Protein AF-A0A6V8HNS1-F1 (afdb_monomer)

Organism: Talaromyces pinophilus (NCBI:txid128442)

pLDDT: mean 93.29, std 5.64, range [66.94, 98.38]

InterPro domains:
  IPR015813 Pyruvate/Phosphoenolpyruvate kinase-like domain superfamily [SSF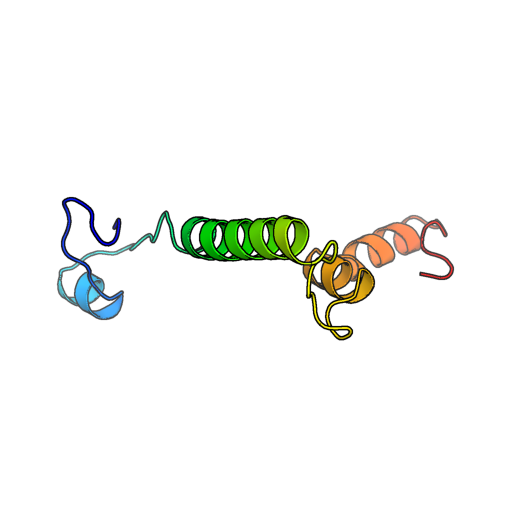51621] (1-80)
  IPR040442 Pyruvate kinase-like domain superfamily [G3DSA:3.20.20.60] (1-85)

Mean predicted aligned error: 4.8 Å

Nearest PDB structures (foldseek):
  3m0j-assembly1_A  TM=9.085E-01  e=1.023E-05  Cryphonectria parasitica
  3fa3-assembly3_J  TM=9.520E-01  e=2.680E-05  Aspergillus niger
  3fa3-assembly1_D  TM=9.623E-01  e=4.337E-05  Aspergillus niger
  3m0k-assembly1_A  TM=9.152E-01  e=3.528E-05  Cryphonectria parasitica
  3lye-assembly1_A  TM=9.222E-01  e=7.020E-05  Cryphonectria parasitica

Structure (mmCIF, N/CA/C/O backbone):
data_AF-A0A6V8HNS1-F1
#
_entry.id   AF-A0A6V8HNS1-F1
#
loop_
_atom_site.group_PDB
_atom_site.id
_atom_site.type_symbol
_atom_site.label_atom_id
_atom_site.label_alt_id
_atom_site.label_comp_id
_atom_site.label_asym_id
_atom_site.label_entity_id
_atom_site.label_seq_id
_atom_site.pdbx_PDB_ins_code
_atom_site.Cartn_x
_atom_site.Cartn_y
_atom_site.Cartn_z
_atom_site.occupancy
_atom_site.B_iso_or_equiv
_atom_site.auth_seq_id
_atom_site.auth_comp_id
_atom_site.auth_asym_id
_atom_site.auth_atom_id
_atom_site.pdbx_PDB_model_num
ATOM 1 N N . MET A 1 1 ? -10.715 -8.241 14.223 1.00 78.75 1 MET A N 1
ATOM 2 C CA . MET A 1 1 ? -10.938 -7.061 15.084 1.00 78.75 1 MET A CA 1
ATOM 3 C C . MET A 1 1 ? -11.037 -5.843 14.193 1.00 78.75 1 MET A C 1
ATOM 5 O O . MET A 1 1 ? -10.196 -5.698 13.321 1.00 78.75 1 MET A O 1
ATOM 9 N N . VAL A 1 2 ? -12.048 -5.002 14.383 1.00 81.50 2 VAL A N 1
ATOM 10 C CA . VAL A 1 2 ? -12.189 -3.739 13.650 1.00 81.50 2 VAL A CA 1
ATOM 11 C C . VAL A 1 2 ? -12.041 -2.618 14.664 1.00 81.50 2 VAL A C 1
ATOM 13 O O . VAL A 1 2 ? -12.873 -2.496 15.560 1.00 81.50 2 VAL A O 1
ATOM 16 N N . GLU A 1 3 ? -10.962 -1.848 14.550 1.00 84.44 3 GLU A N 1
ATOM 17 C CA . GLU A 1 3 ? -10.729 -0.695 15.420 1.00 84.44 3 GLU A CA 1
ATOM 18 C C . GLU A 1 3 ? -11.871 0.314 15.271 1.00 84.44 3 GLU A C 1
ATOM 20 O O . GLU A 1 3 ? -12.371 0.536 14.167 1.00 84.44 3 GLU A O 1
ATOM 25 N N . HIS A 1 4 ? -12.293 0.901 16.394 1.00 84.69 4 HIS A N 1
ATOM 26 C CA . HIS A 1 4 ? -13.441 1.815 16.468 1.00 84.69 4 HIS A CA 1
ATOM 27 C C . HIS A 1 4 ? -14.786 1.197 16.031 1.00 84.69 4 HIS A C 1
ATOM 29 O O . HIS A 1 4 ? -15.729 1.922 15.718 1.00 84.69 4 HIS A O 1
ATOM 35 N N . GLY A 1 5 ? -14.879 -0.137 16.006 1.00 84.12 5 GLY A N 1
ATOM 36 C CA . GLY A 1 5 ? -16.123 -0.882 15.828 1.00 84.12 5 GLY A CA 1
ATOM 37 C C . GLY A 1 5 ? -16.741 -1.325 17.158 1.00 84.12 5 GLY A C 1
ATOM 38 O O . GLY A 1 5 ? -16.457 -0.777 18.218 1.00 84.12 5 GLY A O 1
ATOM 39 N N . ALA A 1 6 ? -17.575 -2.365 17.106 1.00 85.38 6 ALA A N 1
ATOM 40 C CA . ALA A 1 6 ? -18.238 -2.923 18.289 1.00 85.38 6 ALA A CA 1
ATOM 41 C C . ALA A 1 6 ? -17.287 -3.677 19.243 1.00 85.38 6 ALA A C 1
ATOM 43 O O . ALA A 1 6 ? -17.609 -3.867 20.412 1.00 85.38 6 ALA A O 1
ATOM 44 N N . ALA A 1 7 ? -16.135 -4.133 18.744 1.00 81.25 7 ALA A N 1
ATOM 45 C CA . ALA A 1 7 ? -15.144 -4.850 19.537 1.00 81.25 7 ALA A CA 1
ATOM 46 C C . ALA A 1 7 ? -14.076 -3.882 20.078 1.00 81.25 7 ALA A C 1
ATOM 48 O O . ALA A 1 7 ? -13.631 -3.007 19.330 1.00 81.25 7 ALA A O 1
ATOM 49 N N . PRO A 1 8 ? -13.618 -4.050 21.332 1.00 82.69 8 PRO A N 1
ATOM 50 C CA . PRO A 1 8 ? -12.496 -3.283 21.858 1.00 82.69 8 PRO A CA 1
ATOM 51 C C . PRO A 1 8 ? -11.215 -3.570 21.064 1.00 82.69 8 PRO A C 1
ATOM 53 O O . PRO A 1 8 ? -10.999 -4.683 20.579 1.00 82.69 8 PRO A O 1
ATOM 56 N N . SER A 1 9 ? -10.351 -2.562 20.949 1.00 88.62 9 SER A N 1
ATOM 57 C CA . SER A 1 9 ? -9.045 -2.715 20.307 1.00 88.62 9 SER A CA 1
ATOM 58 C C . SER A 1 9 ? -8.102 -3.515 21.206 1.00 88.62 9 SER A C 1
ATOM 60 O O . SER A 1 9 ? -7.874 -3.151 22.361 1.00 88.62 9 SER A O 1
ATOM 62 N N . TRP A 1 10 ? -7.531 -4.592 20.669 1.00 90.31 10 TRP A N 1
ATOM 63 C CA . TRP A 1 10 ? -6.549 -5.441 21.341 1.00 90.31 10 TRP A CA 1
ATOM 64 C C . TRP A 1 10 ? -5.261 -5.513 20.535 1.00 90.31 10 TRP A C 1
ATOM 66 O O . TRP A 1 10 ? -5.283 -5.590 19.309 1.00 90.31 10 TRP A O 1
ATOM 76 N N . THR A 1 11 ? -4.128 -5.562 21.226 1.00 93.31 11 THR A N 1
ATOM 77 C CA . THR A 1 11 ? -2.870 -5.930 20.578 1.00 93.31 11 THR A CA 1
ATOM 78 C C . THR A 1 11 ? -2.833 -7.445 20.328 1.00 93.31 11 THR A C 1
ATOM 80 O O . THR A 1 11 ? -3.574 -8.197 20.979 1.00 93.31 11 THR A O 1
ATOM 83 N N . PRO A 1 12 ? -1.977 -7.934 19.413 1.00 94.75 12 PRO A N 1
ATOM 84 C CA . PRO A 1 12 ? -1.766 -9.369 19.236 1.00 94.75 12 PRO A CA 1
ATOM 85 C C . PRO A 1 12 ? -1.368 -10.084 20.535 1.00 94.75 12 PRO A C 1
ATOM 87 O O . PRO A 1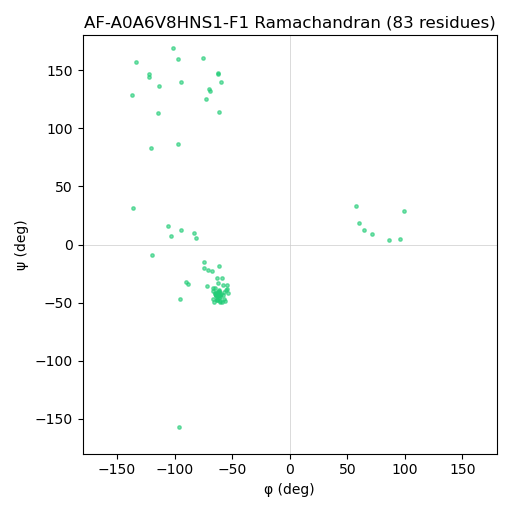 12 ? -1.855 -11.184 20.800 1.00 94.75 12 PRO A O 1
ATOM 90 N N . GLU A 1 13 ? -0.544 -9.451 21.374 1.00 96.38 13 GLU A N 1
ATOM 91 C CA . GLU A 1 13 ? -0.110 -9.985 22.672 1.00 96.38 13 GLU A CA 1
ATOM 92 C C . GLU A 1 13 ? -1.309 -10.154 23.598 1.00 96.38 13 GLU A C 1
ATOM 94 O O . GLU A 1 13 ? -1.511 -11.232 24.161 1.00 96.38 13 GLU A O 1
ATOM 99 N N . LYS A 1 14 ? -2.170 -9.130 23.679 1.00 94.19 14 LYS A N 1
ATOM 100 C CA . LYS A 1 14 ? -3.361 -9.204 24.521 1.00 94.19 14 LYS A CA 1
ATOM 101 C C . LYS A 1 14 ? -4.342 -10.267 24.037 1.00 94.19 14 LYS A C 1
ATOM 103 O O . LYS A 1 14 ? -4.893 -11.013 24.841 1.00 94.19 14 LYS A O 1
ATOM 108 N N . ALA A 1 15 ? -4.553 -10.367 22.728 1.00 93.75 15 ALA A N 1
ATOM 109 C CA . ALA A 1 15 ? -5.411 -11.402 22.162 1.00 93.75 15 ALA A CA 1
ATOM 110 C C . ALA A 1 15 ? -4.869 -12.810 22.471 1.00 93.75 15 ALA A C 1
ATOM 112 O O . ALA A 1 15 ? -5.640 -13.705 22.824 1.00 93.75 15 ALA A O 1
ATOM 113 N N . LYS A 1 16 ? -3.543 -12.989 22.418 1.00 96.44 16 LYS A N 1
ATOM 114 C CA . LYS A 1 16 ? -2.876 -14.24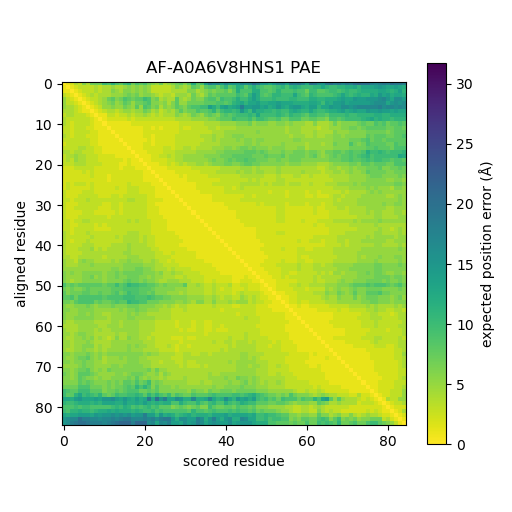7 22.773 1.00 96.44 16 LYS A CA 1
ATOM 115 C C . LYS A 1 16 ? -3.064 -14.607 24.249 1.00 96.44 16 LYS A C 1
ATOM 117 O O . LYS A 1 16 ? -3.369 -15.763 24.538 1.00 96.44 16 LYS A O 1
ATOM 122 N N . GLU A 1 17 ? -2.935 -13.644 25.166 1.00 97.44 17 GLU A N 1
ATOM 123 C CA . GLU A 1 17 ? -3.219 -13.845 26.601 1.00 97.44 17 GLU A CA 1
ATOM 124 C C . GLU A 1 17 ? -4.657 -14.318 26.849 1.00 97.44 17 GLU A C 1
ATOM 126 O O . GLU A 1 17 ? -4.901 -15.135 27.732 1.00 97.44 17 GLU A O 1
ATOM 131 N N . LEU A 1 18 ? -5.606 -13.835 26.044 1.00 94.31 18 LEU A N 1
ATOM 132 C CA . LEU A 1 18 ? -7.023 -14.202 26.113 1.00 94.31 18 LEU A CA 1
ATOM 133 C C . LEU A 1 18 ? -7.345 -15.533 25.403 1.00 94.31 18 LEU A C 1
ATOM 135 O O . LEU A 1 18 ? -8.510 -15.905 25.288 1.00 94.31 18 LEU A O 1
ATOM 139 N N . GLY A 1 19 ? -6.333 -16.258 24.913 1.00 96.50 19 GLY A N 1
ATOM 140 C CA . GLY A 1 19 ? -6.490 -17.567 24.274 1.00 96.50 19 GLY A CA 1
ATOM 141 C C . GLY A 1 19 ? -6.812 -17.530 22.775 1.00 96.50 19 GLY A C 1
ATOM 142 O O . GLY A 1 19 ? -6.985 -18.592 22.168 1.00 96.50 19 GLY A O 1
ATOM 143 N N . VAL A 1 20 ? -6.845 -16.348 22.150 1.00 94.31 20 VAL A N 1
ATOM 144 C CA . VAL A 1 20 ? -7.079 -16.200 20.705 1.00 94.31 20 VAL A CA 1
ATOM 145 C C . VAL A 1 20 ? -5.873 -16.735 19.924 1.00 94.31 20 VAL A C 1
ATOM 147 O O . VAL A 1 20 ? -4.727 -16.400 20.217 1.00 94.31 20 VAL A O 1
ATOM 150 N N . LYS A 1 21 ? -6.124 -17.572 18.908 1.00 96.62 21 LYS A N 1
ATOM 151 C CA . LYS A 1 21 ? -5.068 -18.196 18.083 1.00 96.62 21 LYS A CA 1
ATOM 152 C C . LYS A 1 21 ? -4.672 -17.373 16.863 1.00 96.62 21 LYS A C 1
ATOM 154 O O . LYS A 1 21 ? -3.522 -17.423 16.446 1.00 96.62 21 LYS A O 1
ATOM 159 N N . ILE A 1 22 ? -5.624 -16.639 16.293 1.00 95.88 22 ILE A N 1
ATOM 160 C CA . ILE A 1 22 ? -5.428 -15.809 15.105 1.00 95.88 22 ILE A CA 1
ATOM 161 C C . ILE A 1 22 ? -6.146 -14.488 15.338 1.00 95.88 22 ILE A C 1
ATOM 163 O O . ILE A 1 22 ? -7.329 -14.463 15.677 1.00 95.88 22 ILE A O 1
ATOM 167 N N . ILE A 1 23 ? -5.430 -13.391 15.124 1.00 93.81 23 ILE A N 1
ATOM 168 C CA . ILE A 1 23 ? -5.985 -12.043 15.115 1.00 93.81 23 ILE A CA 1
ATOM 169 C C . ILE A 1 23 ? -5.879 -11.482 13.697 1.00 93.81 23 ILE A C 1
ATOM 171 O O . ILE A 1 23 ? -4.860 -11.645 13.032 1.00 93.81 23 ILE A O 1
ATOM 175 N N . ILE A 1 24 ? -6.943 -10.833 13.227 1.00 94.75 24 ILE A N 1
ATOM 176 C CA . ILE A 1 24 ? -6.979 -10.166 11.921 1.00 94.75 24 ILE A CA 1
ATOM 177 C C . ILE A 1 24 ? -7.317 -8.687 12.088 1.00 94.75 24 ILE A C 1
ATOM 179 O O . ILE A 1 24 ? -8.128 -8.326 12.953 1.00 94.75 24 ILE A O 1
ATOM 183 N N . PHE A 1 25 ? -6.744 -7.864 11.210 1.00 94.50 25 PHE A N 1
ATOM 184 C CA . PHE A 1 25 ? -6.918 -6.412 11.149 1.00 94.50 25 PHE A CA 1
ATOM 185 C C . PHE A 1 25 ? -7.494 -6.023 9.775 1.00 94.50 25 PHE A C 1
ATOM 187 O O . PHE A 1 25 ? -6.738 -5.654 8.876 1.00 94.50 25 PHE A O 1
ATOM 194 N N . PRO A 1 26 ? -8.823 -6.112 9.567 1.00 93.75 26 PRO A N 1
ATOM 195 C CA . PRO A 1 26 ? -9.436 -5.975 8.246 1.00 93.75 26 PRO A CA 1
ATOM 196 C C . PRO A 1 26 ? -9.153 -4.636 7.559 1.00 93.75 26 PRO A C 1
ATOM 198 O O . PRO A 1 26 ? -9.106 -4.574 6.336 1.00 93.75 26 PRO A O 1
ATOM 201 N N . PHE A 1 27 ? -8.939 -3.564 8.331 1.00 94.06 27 PHE A N 1
ATOM 202 C CA . PHE A 1 27 ? -8.710 -2.223 7.790 1.00 94.06 27 PHE A CA 1
ATOM 203 C C . PHE A 1 27 ? -7.256 -1.748 7.807 1.00 94.06 27 PHE A C 1
ATOM 205 O O . PHE A 1 27 ? -7.004 -0.601 7.434 1.00 94.06 27 PHE A O 1
ATOM 212 N N . ALA A 1 28 ? -6.303 -2.618 8.159 1.00 94.38 28 ALA A N 1
ATOM 213 C CA . ALA A 1 28 ? -4.889 -2.251 8.271 1.00 94.38 28 ALA A CA 1
ATOM 214 C C . ALA A 1 28 ? -4.321 -1.606 6.994 1.00 94.38 28 ALA A C 1
ATOM 216 O O . ALA A 1 28 ? -3.511 -0.692 7.087 1.00 94.38 28 ALA A O 1
ATOM 217 N N . ALA A 1 29 ? -4.773 -2.036 5.811 1.00 96.56 29 ALA A N 1
ATOM 218 C CA . ALA A 1 29 ? -4.338 -1.468 4.533 1.00 96.56 29 ALA A CA 1
ATOM 219 C C . ALA A 1 29 ? -5.291 -0.384 3.996 1.00 96.56 29 ALA A C 1
ATOM 221 O O . ALA A 1 29 ? -4.853 0.687 3.577 1.00 96.56 29 ALA A O 1
ATOM 222 N N . VAL A 1 30 ? -6.606 -0.633 4.007 1.00 96.06 30 VAL A N 1
ATOM 223 C CA . VAL A 1 30 ? -7.566 0.246 3.313 1.00 96.06 30 VAL A CA 1
ATOM 224 C C . VAL A 1 30 ? -7.761 1.593 4.010 1.00 96.06 30 VAL A C 1
ATOM 226 O O . VAL A 1 30 ? -7.901 2.612 3.336 1.00 96.06 30 VAL A O 1
ATOM 229 N N . ALA A 1 31 ? -7.734 1.639 5.346 1.00 94.94 31 ALA A N 1
ATOM 230 C CA . ALA A 1 31 ? -7.919 2.886 6.083 1.00 94.94 31 ALA A CA 1
ATOM 231 C C . ALA A 1 31 ? -6.774 3.894 5.847 1.00 94.94 31 ALA A C 1
ATOM 233 O O . ALA A 1 31 ? -7.074 5.049 5.515 1.00 94.94 31 ALA A O 1
ATOM 234 N N . PRO A 1 32 ? -5.479 3.521 5.966 1.00 97.19 32 PRO A N 1
ATOM 235 C CA . PRO A 1 32 ? -4.399 4.437 5.608 1.00 97.19 32 PRO A CA 1
ATOM 236 C C . PRO A 1 32 ? -4.392 4.765 4.110 1.00 97.19 32 PRO A C 1
ATOM 238 O O . PRO A 1 32 ? -4.187 5.930 3.765 1.00 97.19 32 PRO A O 1
ATOM 241 N N . ALA A 1 33 ? -4.700 3.800 3.232 1.00 97.69 33 ALA A N 1
ATOM 242 C CA . ALA A 1 33 ? -4.798 4.050 1.793 1.00 97.69 33 ALA A CA 1
ATOM 243 C C . ALA A 1 33 ? -5.854 5.117 1.467 1.00 97.69 33 ALA A C 1
ATOM 245 O O . ALA A 1 33 ? -5.545 6.092 0.788 1.00 97.69 33 ALA A O 1
ATOM 246 N N . TYR A 1 34 ? -7.070 5.005 2.012 1.00 97.88 34 TYR A N 1
ATOM 247 C CA . TYR A 1 34 ? -8.128 6.002 1.820 1.00 97.88 34 TYR A CA 1
ATOM 248 C C . TYR A 1 34 ? -7.690 7.401 2.265 1.00 97.88 34 TYR A C 1
ATOM 250 O O . TYR A 1 34 ? -7.870 8.370 1.525 1.00 97.88 34 TYR A O 1
ATOM 258 N N . LYS A 1 35 ? -7.084 7.520 3.456 1.00 97.69 35 LYS A N 1
ATOM 259 C CA . LYS A 1 35 ? -6.597 8.811 3.968 1.00 97.69 35 LYS A CA 1
ATOM 260 C C . LYS A 1 35 ? -5.543 9.422 3.038 1.00 97.69 35 LYS A C 1
ATOM 262 O O . LYS A 1 35 ? -5.627 10.612 2.734 1.00 97.69 35 LYS A O 1
ATOM 267 N N . ALA A 1 36 ? -4.587 8.619 2.569 1.00 96.75 36 ALA A N 1
ATOM 268 C CA . ALA A 1 36 ? -3.534 9.065 1.659 1.00 96.75 36 ALA A CA 1
ATOM 269 C C . ALA A 1 36 ? -4.087 9.469 0.282 1.00 96.75 36 ALA A C 1
ATOM 271 O O . ALA A 1 36 ? -3.777 10.556 -0.204 1.00 96.75 36 ALA A O 1
ATOM 272 N N . ILE A 1 37 ? -4.963 8.647 -0.303 1.00 97.81 37 ILE A N 1
ATOM 273 C CA . ILE A 1 37 ? -5.613 8.917 -1.594 1.00 97.81 37 ILE A CA 1
ATOM 274 C C . ILE A 1 37 ? -6.432 10.203 -1.511 1.00 97.81 37 ILE A C 1
ATOM 276 O O . ILE A 1 37 ? -6.259 11.095 -2.338 1.00 97.81 37 ILE A O 1
ATOM 280 N N . ARG A 1 38 ? -7.279 10.350 -0.484 1.00 98.00 38 ARG A N 1
ATOM 281 C CA . ARG A 1 38 ? -8.091 11.559 -0.296 1.00 98.00 38 ARG A CA 1
ATOM 282 C C . ARG A 1 38 ? -7.220 12.810 -0.186 1.00 98.00 38 ARG A C 1
ATOM 284 O O . ARG A 1 38 ? -7.544 13.821 -0.802 1.00 98.00 38 ARG A O 1
ATOM 291 N N . LYS A 1 39 ? -6.119 12.742 0.569 1.00 97.12 39 LYS A N 1
ATOM 292 C CA . LYS A 1 39 ? -5.158 13.848 0.682 1.00 97.12 39 LYS A CA 1
ATOM 293 C C . LYS A 1 39 ? -4.531 14.189 -0.674 1.00 97.12 39 LYS A C 1
ATOM 295 O O . LYS A 1 39 ? -4.488 15.361 -1.028 1.00 97.12 39 LYS A O 1
ATOM 300 N N . GLY A 1 40 ? -4.094 13.186 -1.436 1.00 96.88 40 GLY A N 1
ATOM 301 C CA . GLY A 1 40 ? -3.531 13.386 -2.775 1.00 96.88 40 GLY A CA 1
ATOM 302 C C . GLY A 1 40 ? -4.529 14.011 -3.753 1.00 96.88 40 GLY A C 1
ATOM 303 O O . GLY A 1 40 ? -4.180 14.925 -4.490 1.00 96.88 40 GLY A O 1
ATOM 304 N N . LEU A 1 41 ? -5.796 13.593 -3.716 1.00 98.12 41 LEU A N 1
ATOM 305 C CA . LEU A 1 41 ? -6.847 14.191 -4.546 1.00 98.12 41 LEU A CA 1
ATOM 306 C C . LEU A 1 41 ? -7.149 15.644 -4.153 1.00 98.12 41 LEU A C 1
ATOM 308 O O . LEU A 1 41 ? -7.371 16.478 -5.027 1.00 98.12 41 LEU A O 1
ATOM 312 N N . GLN A 1 42 ? -7.124 15.962 -2.856 1.00 98.31 42 GLN A N 1
ATOM 313 C CA . GLN A 1 42 ? -7.277 17.339 -2.382 1.00 98.31 42 GLN A CA 1
ATOM 314 C C . GLN A 1 42 ? -6.102 18.222 -2.835 1.00 98.31 42 GLN A C 1
ATOM 316 O O . GLN A 1 42 ? -6.331 19.317 -3.333 1.00 98.31 42 GLN A O 1
ATOM 321 N N . GLN A 1 43 ? -4.866 17.715 -2.763 1.00 97.81 43 GLN A N 1
ATOM 322 C CA . GLN A 1 43 ? -3.679 18.394 -3.296 1.00 97.81 43 GLN A CA 1
ATOM 323 C C . GLN A 1 43 ? -3.848 18.720 -4.787 1.00 97.81 43 GLN A C 1
ATOM 325 O O . GLN A 1 43 ? -3.666 19.864 -5.187 1.00 97.81 43 GLN A O 1
ATOM 330 N N . ILE A 1 44 ? -4.269 17.745 -5.599 1.00 98.38 44 ILE A N 1
ATOM 331 C CA . ILE A 1 44 ? -4.493 17.953 -7.038 1.00 98.38 44 ILE A CA 1
ATOM 332 C C . ILE A 1 44 ? -5.546 19.037 -7.273 1.00 98.38 44 ILE A C 1
ATOM 334 O O . ILE A 1 44 ? -5.358 19.893 -8.135 1.00 98.38 44 ILE A O 1
ATOM 338 N N . LYS A 1 45 ? -6.636 19.018 -6.501 1.00 98.31 45 LYS A N 1
ATOM 339 C CA . LYS A 1 45 ? -7.697 20.023 -6.600 1.00 98.31 45 LYS A CA 1
ATOM 340 C C . LYS A 1 45 ? -7.187 21.435 -6.296 1.00 98.31 45 LYS A C 1
ATOM 342 O O . LYS A 1 45 ? -7.591 22.369 -6.982 1.00 98.31 45 LYS A O 1
ATOM 347 N N . ASP A 1 46 ? -6.327 21.581 -5.293 1.00 98.31 46 ASP A N 1
ATOM 348 C CA . ASP A 1 46 ? -5.895 22.892 -4.801 1.00 98.31 46 ASP A CA 1
ATOM 349 C C . ASP A 1 46 ? -4.668 23.439 -5.551 1.00 98.31 46 ASP A C 1
ATOM 351 O O . ASP A 1 46 ? -4.552 24.648 -5.737 1.00 98.31 46 ASP A O 1
ATOM 355 N N . THR A 1 47 ? -3.750 22.570 -5.992 1.00 97.94 47 THR A N 1
ATOM 356 C CA . THR A 1 47 ? -2.448 22.970 -6.564 1.00 97.94 47 THR A CA 1
ATOM 357 C C . THR A 1 47 ? -2.225 22.510 -8.002 1.00 97.94 47 THR A C 1
ATOM 359 O O . THR A 1 47 ? -1.223 22.888 -8.607 1.00 97.94 47 THR A O 1
ATOM 362 N N . GLY A 1 48 ? -3.096 21.658 -8.551 1.00 97.81 48 GLY A N 1
ATOM 363 C CA . GLY A 1 48 ? -2.923 21.060 -9.880 1.00 97.81 48 GLY A CA 1
ATOM 364 C C . GLY A 1 48 ? -1.807 20.011 -9.965 1.00 97.81 48 GLY A C 1
ATOM 365 O O . GLY A 1 48 ? -1.465 19.572 -11.060 1.00 97.81 48 GLY A O 1
ATOM 366 N N . THR A 1 49 ? -1.220 19.595 -8.837 1.00 95.75 49 THR A N 1
ATOM 367 C CA . THR A 1 49 ? -0.110 18.629 -8.793 1.00 95.75 49 THR A CA 1
ATOM 368 C C . THR A 1 49 ? -0.348 17.564 -7.727 1.00 95.75 49 THR A C 1
ATOM 370 O O . THR A 1 49 ? -1.093 17.769 -6.773 1.00 95.75 49 THR A O 1
ATOM 373 N N . THR A 1 50 ? 0.281 16.397 -7.872 1.00 93.19 50 THR A N 1
ATOM 374 C CA . THR A 1 50 ? 0.108 15.281 -6.923 1.00 93.19 50 THR A CA 1
ATOM 375 C C . THR A 1 50 ? 0.844 15.497 -5.599 1.00 93.19 50 THR A C 1
ATOM 377 O O . THR A 1 50 ? 0.523 14.840 -4.611 1.00 93.19 50 THR A O 1
ATOM 380 N N . GLY A 1 51 ? 1.847 16.385 -5.569 1.00 91.56 51 GLY A N 1
ATOM 381 C CA . GLY A 1 51 ? 2.707 16.613 -4.401 1.00 91.56 51 GLY A CA 1
ATOM 382 C C . GLY A 1 51 ? 3.561 15.403 -4.000 1.00 91.56 51 GLY A C 1
ATOM 383 O O . GLY A 1 51 ? 4.120 15.388 -2.906 1.00 91.56 51 GLY A O 1
ATOM 384 N N . ILE A 1 52 ? 3.644 14.378 -4.855 1.00 93.00 52 ILE A N 1
ATOM 385 C CA . ILE A 1 52 ? 4.455 13.183 -4.617 1.00 93.00 52 ILE A CA 1
ATOM 386 C C . ILE A 1 52 ? 5.938 13.565 -4.713 1.00 93.00 52 ILE A C 1
ATOM 388 O O . ILE A 1 52 ? 6.347 14.269 -5.636 1.00 93.00 52 ILE A O 1
ATOM 392 N N . GLY A 1 53 ? 6.737 13.106 -3.747 1.00 93.69 53 GLY A N 1
ATOM 393 C CA . GLY A 1 53 ? 8.178 13.344 -3.718 1.00 93.69 53 GLY A CA 1
ATOM 394 C C . GLY A 1 53 ? 8.889 12.723 -4.920 1.00 93.69 53 GLY A C 1
ATOM 395 O O . GLY A 1 53 ? 8.506 11.659 -5.404 1.00 93.69 53 GLY A O 1
ATOM 396 N N . ALA A 1 54 ? 9.956 13.374 -5.389 1.00 92.38 54 ALA A N 1
ATOM 397 C CA . ALA A 1 54 ? 10.744 12.898 -6.529 1.00 92.38 54 ALA A CA 1
ATOM 398 C C . ALA A 1 54 ? 11.399 11.520 -6.290 1.00 92.38 54 ALA A C 1
ATOM 400 O O . ALA A 1 54 ? 11.779 10.837 -7.238 1.00 92.38 54 ALA A O 1
ATOM 401 N N . ASP A 1 55 ? 11.512 11.091 -5.031 1.00 93.75 55 ASP A N 1
ATOM 402 C CA . ASP A 1 55 ? 12.013 9.774 -4.642 1.00 93.75 55 ASP A CA 1
ATOM 403 C C . ASP A 1 55 ? 11.007 8.639 -4.908 1.00 93.75 55 ASP A C 1
ATOM 405 O O . ASP A 1 55 ? 11.378 7.460 -4.872 1.00 93.75 55 ASP A O 1
ATOM 409 N N . PHE A 1 56 ? 9.734 8.965 -5.153 1.00 94.50 56 PHE A N 1
ATOM 410 C CA . PHE A 1 56 ? 8.693 8.001 -5.481 1.00 94.50 56 PHE A CA 1
ATOM 411 C C . PHE A 1 56 ? 8.498 7.926 -6.998 1.00 94.50 56 PHE A C 1
ATOM 413 O O . PHE A 1 56 ? 7.670 8.612 -7.593 1.00 94.50 56 PHE A O 1
ATO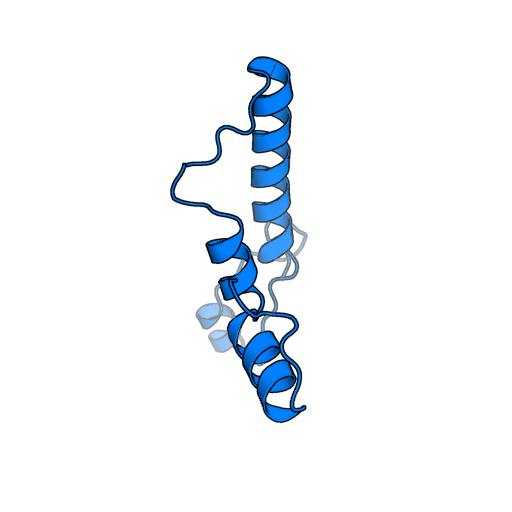M 420 N N . THR A 1 57 ? 9.303 7.075 -7.631 1.00 95.06 57 THR A N 1
ATOM 421 C CA . THR A 1 57 ? 9.331 6.904 -9.087 1.00 95.06 57 THR A CA 1
ATOM 422 C C . THR A 1 57 ? 8.476 5.714 -9.545 1.00 95.06 57 THR A C 1
ATOM 424 O O . THR A 1 57 ? 8.251 4.783 -8.765 1.00 95.06 57 THR A O 1
ATOM 427 N N . PRO A 1 58 ? 8.060 5.666 -10.828 1.00 94.12 58 PRO A N 1
ATOM 428 C CA . PRO A 1 58 ? 7.409 4.485 -11.398 1.00 94.12 58 PRO A CA 1
ATOM 429 C C . PRO A 1 58 ? 8.232 3.207 -11.202 1.00 94.12 58 PRO A C 1
ATOM 431 O O . PRO A 1 58 ? 7.690 2.188 -10.787 1.00 94.12 58 PRO A O 1
ATOM 434 N N . LYS A 1 59 ? 9.559 3.279 -11.390 1.00 92.94 59 LYS A N 1
ATOM 435 C CA . LYS A 1 59 ? 10.465 2.142 -11.171 1.00 92.94 59 LYS A CA 1
ATOM 436 C C . LYS A 1 59 ? 10.421 1.650 -9.724 1.00 92.94 59 LYS A C 1
ATOM 438 O O . LYS A 1 59 ? 10.325 0.451 -9.509 1.00 92.94 59 LYS A O 1
ATOM 443 N N . LYS A 1 60 ? 10.414 2.551 -8.732 1.00 94.81 60 LYS A N 1
ATOM 444 C CA . LYS A 1 60 ? 10.290 2.177 -7.310 1.00 94.81 60 LYS A CA 1
ATOM 445 C C . LYS A 1 60 ? 8.971 1.456 -7.027 1.00 94.81 60 LYS A C 1
ATOM 447 O O . LYS A 1 60 ? 8.979 0.444 -6.330 1.00 94.81 60 LYS A O 1
ATOM 452 N N . LEU A 1 61 ? 7.861 1.944 -7.588 1.00 95.19 61 LEU A N 1
ATOM 453 C CA . LEU A 1 61 ? 6.559 1.286 -7.466 1.00 95.19 61 LEU A CA 1
ATOM 454 C C . LEU A 1 61 ? 6.563 -0.100 -8.126 1.00 95.19 61 LEU A C 1
ATOM 456 O O . LEU A 1 61 ? 6.145 -1.063 -7.493 1.00 95.19 61 LEU A O 1
ATOM 460 N N . PHE A 1 62 ? 7.063 -0.216 -9.357 1.00 95.56 62 PHE A N 1
ATOM 461 C CA . PHE A 1 62 ? 7.117 -1.489 -10.080 1.00 95.56 62 PHE A CA 1
ATOM 462 C C . PHE A 1 62 ? 8.016 -2.513 -9.391 1.00 95.56 62 PHE A C 1
ATOM 464 O O . PHE A 1 62 ? 7.621 -3.668 -9.247 1.00 95.56 62 PHE A O 1
ATOM 471 N N . THR A 1 63 ? 9.173 -2.095 -8.879 1.00 94.94 63 THR A N 1
ATOM 472 C CA . THR A 1 63 ? 10.028 -2.958 -8.057 1.00 94.94 63 THR A CA 1
ATOM 473 C C . THR A 1 63 ? 9.279 -3.487 -6.834 1.00 94.94 63 THR A C 1
ATOM 475 O O . THR A 1 63 ? 9.393 -4.668 -6.528 1.00 94.94 63 THR A O 1
ATOM 478 N N . ALA A 1 64 ? 8.468 -2.661 -6.165 1.00 96.12 64 ALA A N 1
ATOM 479 C CA . ALA A 1 64 ? 7.697 -3.095 -4.999 1.00 96.12 64 ALA A CA 1
ATOM 480 C C . ALA A 1 64 ? 6.590 -4.116 -5.325 1.00 96.12 64 ALA A C 1
ATOM 482 O O . ALA A 1 64 ? 6.174 -4.854 -4.434 1.00 96.12 64 ALA A O 1
ATOM 483 N N . VAL A 1 65 ? 6.112 -4.164 -6.575 1.00 96.44 65 VAL A N 1
ATOM 484 C CA . VAL A 1 65 ? 5.063 -5.099 -7.026 1.00 96.44 65 VAL A CA 1
ATOM 485 C C . VAL A 1 65 ? 5.595 -6.240 -7.900 1.00 96.44 65 VAL A C 1
ATOM 487 O O . VAL A 1 65 ? 4.810 -6.917 -8.558 1.00 96.44 65 VAL A O 1
ATOM 490 N N . GLY A 1 66 ? 6.908 -6.476 -7.892 1.00 96.62 66 GLY A N 1
ATOM 491 C CA . GLY A 1 66 ? 7.505 -7.675 -8.483 1.00 96.62 66 GLY A CA 1
ATOM 492 C C . GLY A 1 66 ? 8.103 -7.505 -9.883 1.00 96.62 66 GLY A C 1
ATOM 493 O O . GLY A 1 66 ? 8.110 -8.448 -10.674 1.00 96.62 66 GLY A O 1
ATOM 494 N N . LEU A 1 67 ? 8.589 -6.305 -10.231 1.00 95.88 67 LEU A N 1
ATOM 495 C CA . LEU A 1 67 ? 9.251 -6.071 -11.523 1.00 95.88 67 LEU A CA 1
ATOM 496 C C . LEU A 1 67 ? 10.429 -7.025 -11.759 1.00 95.88 67 LEU A C 1
ATOM 498 O O . LEU A 1 67 ? 10.603 -7.499 -12.875 1.00 95.88 67 LEU A O 1
ATOM 502 N N . LYS A 1 68 ? 11.223 -7.324 -10.723 1.00 94.19 68 LYS A N 1
ATOM 503 C CA . LYS A 1 68 ? 12.405 -8.190 -10.847 1.00 94.19 68 LYS A CA 1
ATOM 504 C C . LYS A 1 68 ? 12.006 -9.603 -11.260 1.00 94.19 68 LYS A C 1
ATOM 506 O O . LYS A 1 68 ? 12.564 -10.147 -12.204 1.00 94.19 68 LYS A O 1
ATOM 511 N N . GLU A 1 69 ? 11.013 -10.157 -10.582 1.00 96.50 69 GLU A N 1
ATOM 512 C CA . GLU A 1 69 ? 10.470 -11.487 -10.829 1.00 96.50 69 GLU A CA 1
ATOM 513 C C . GLU A 1 69 ? 9.851 -11.561 -12.229 1.00 96.50 69 GLU A C 1
ATOM 515 O O . GLU A 1 69 ? 10.074 -12.526 -12.957 1.00 96.50 69 GLU A O 1
ATOM 520 N N . ALA A 1 70 ? 9.136 -10.512 -12.647 1.00 95.75 70 ALA A N 1
ATOM 521 C CA . ALA A 1 70 ? 8.596 -10.424 -14.001 1.00 95.75 70 ALA A CA 1
ATOM 522 C C . ALA A 1 70 ? 9.705 -10.417 -15.071 1.00 95.75 70 ALA A C 1
ATOM 524 O O . ALA A 1 70 ? 9.603 -11.137 -16.065 1.00 95.75 70 ALA A O 1
ATOM 525 N N . THR A 1 71 ? 10.787 -9.659 -14.858 1.00 94.81 71 THR A N 1
ATOM 526 C CA . THR A 1 71 ? 11.940 -9.631 -15.772 1.00 94.81 71 THR A CA 1
ATOM 527 C C . THR A 1 71 ? 12.685 -10.968 -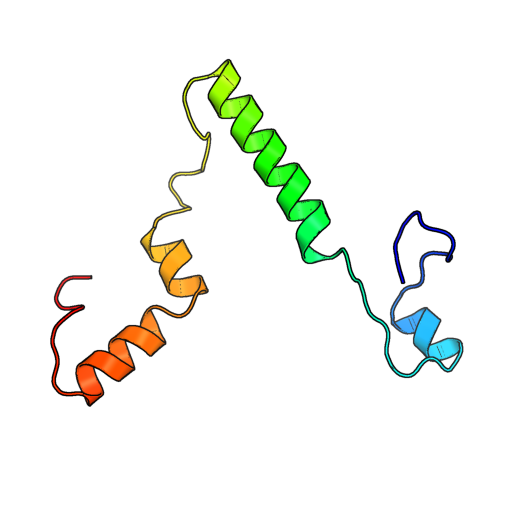15.805 1.00 94.81 71 THR A C 1
ATOM 529 O O . THR A 1 71 ? 13.081 -11.419 -16.877 1.00 94.81 71 THR A O 1
ATOM 532 N N . GLU A 1 72 ? 12.855 -11.638 -14.663 1.00 95.25 72 GLU A N 1
ATOM 533 C CA . GLU A 1 72 ? 13.495 -12.960 -14.602 1.00 95.25 72 GLU A CA 1
ATOM 534 C C . GLU A 1 72 ? 12.712 -14.009 -15.405 1.00 95.25 72 GLU A C 1
ATOM 536 O O . GLU A 1 72 ? 13.315 -14.806 -16.127 1.00 95.25 72 GLU A O 1
ATOM 541 N N . ILE A 1 73 ? 11.377 -13.973 -15.337 1.00 96.38 73 ILE A N 1
ATOM 542 C CA . ILE A 1 73 ? 10.503 -14.845 -16.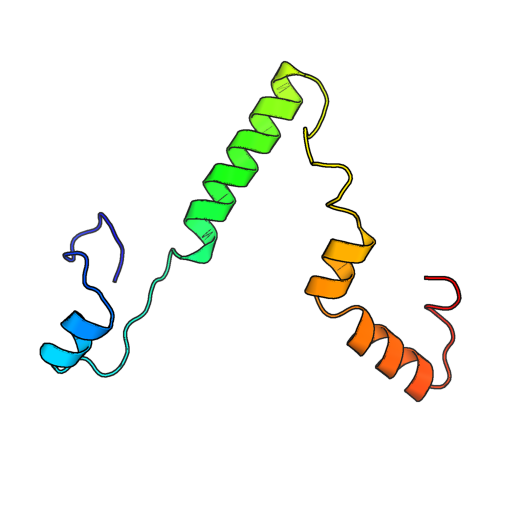135 1.00 96.38 73 ILE A CA 1
ATOM 543 C C . ILE A 1 73 ? 10.653 -14.560 -17.636 1.00 96.38 73 ILE A C 1
ATOM 545 O O . ILE A 1 73 ? 10.746 -15.502 -18.422 1.00 96.38 73 ILE A O 1
ATOM 549 N N . ASP A 1 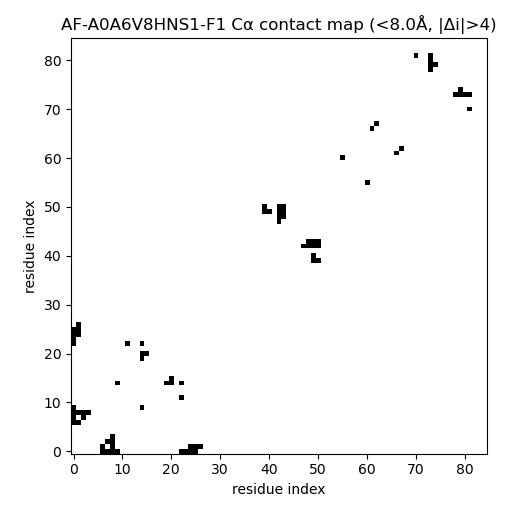74 ? 10.700 -13.289 -18.041 1.00 96.81 74 ASP A N 1
ATOM 550 C CA . ASP A 1 74 ? 10.867 -12.887 -19.446 1.00 96.81 74 ASP A CA 1
ATOM 551 C C . ASP A 1 74 ? 12.188 -13.409 -20.034 1.00 96.81 74 ASP A C 1
ATOM 553 O O . ASP A 1 74 ? 12.199 -14.077 -21.071 1.00 96.81 74 ASP A O 1
ATOM 557 N N . VAL A 1 75 ? 13.293 -13.209 -19.309 1.00 94.88 75 VAL A N 1
ATOM 558 C CA . VAL A 1 75 ? 14.622 -13.690 -19.713 1.00 94.88 75 VAL A CA 1
ATOM 559 C C . VAL A 1 75 ? 14.671 -15.218 -19.759 1.00 94.88 75 VAL A C 1
ATOM 561 O O . VAL A 1 75 ? 15.178 -15.788 -20.727 1.00 94.88 75 VAL A O 1
ATOM 564 N N . ALA A 1 76 ? 14.114 -15.906 -18.757 1.00 96.31 76 ALA A N 1
ATOM 565 C CA . ALA A 1 76 ? 14.057 -17.371 -18.733 1.00 96.31 76 ALA A CA 1
ATOM 566 C C . ALA A 1 76 ? 13.215 -17.948 -19.885 1.00 96.31 76 ALA A C 1
ATOM 568 O O . ALA A 1 76 ? 13.479 -19.053 -20.364 1.00 96.31 76 ALA A O 1
ATOM 569 N N . ALA A 1 77 ? 12.226 -17.189 -20.359 1.00 96.69 77 ALA A N 1
ATOM 570 C CA . ALA A 1 77 ? 11.424 -17.509 -21.533 1.00 96.69 77 ALA A CA 1
ATOM 571 C C . ALA A 1 77 ? 12.092 -17.103 -22.865 1.00 96.69 77 ALA A C 1
ATOM 573 O O . ALA A 1 77 ? 11.437 -17.174 -23.909 1.00 96.69 77 ALA A O 1
ATOM 574 N N . TRP A 1 78 ? 13.370 -16.698 -22.843 1.00 90.06 78 TRP A N 1
ATOM 575 C CA . TRP A 1 78 ? 14.142 -16.231 -24.003 1.00 90.06 78 TRP A CA 1
ATOM 576 C C . TRP A 1 78 ? 13.499 -15.036 -24.723 1.00 90.06 78 TRP A C 1
ATOM 578 O O . TRP A 1 78 ? 13.574 -14.907 -25.947 1.00 90.06 78 TRP A O 1
ATOM 588 N N . ARG A 1 79 ? 12.826 -14.170 -23.963 1.00 91.00 79 ARG A N 1
ATOM 589 C CA . ARG A 1 79 ? 12.255 -12.905 -24.432 1.00 91.00 79 ARG A CA 1
ATOM 590 C C . ARG A 1 79 ? 13.156 -11.736 -24.017 1.00 91.00 79 ARG A C 1
ATOM 592 O O . ARG A 1 79 ? 14.110 -11.904 -23.263 1.00 91.00 79 ARG A O 1
ATOM 599 N N . ASN A 1 80 ? 12.868 -10.562 -24.572 1.00 90.56 80 ASN A N 1
ATOM 600 C CA . ASN A 1 80 ? 13.577 -9.310 -24.310 1.00 90.56 80 ASN A CA 1
ATOM 601 C C . ASN A 1 80 ? 12.602 -8.135 -24.115 1.00 90.56 80 ASN A C 1
ATOM 603 O O . ASN A 1 80 ? 12.902 -6.994 -24.458 1.00 90.56 80 ASN A O 1
ATOM 607 N N . LEU A 1 81 ? 11.409 -8.407 -23.582 1.00 91.81 81 LEU A N 1
ATOM 608 C CA . LEU A 1 81 ? 10.356 -7.404 -23.420 1.00 91.81 81 LEU A CA 1
ATOM 609 C C . LEU A 1 81 ? 10.783 -6.269 -22.480 1.00 91.81 81 LEU A C 1
ATOM 611 O O . LEU A 1 81 ? 10.379 -5.124 -22.667 1.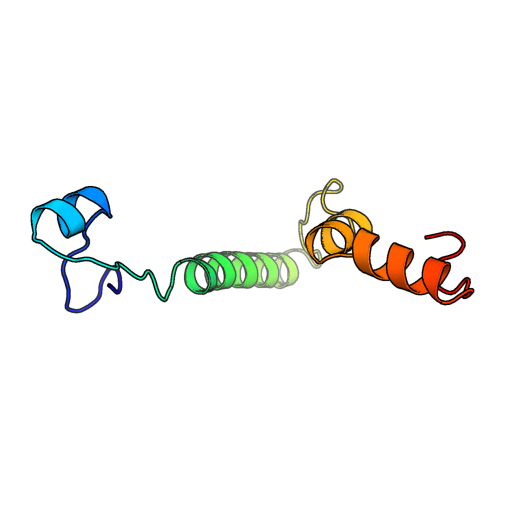00 91.81 81 LEU A O 1
ATOM 615 N N . TYR A 1 82 ? 11.593 -6.596 -21.474 1.00 86.94 82 TYR A N 1
ATOM 616 C CA . TYR A 1 82 ? 12.106 -5.641 -20.490 1.00 86.94 82 TYR A CA 1
ATOM 617 C C . TYR A 1 82 ? 13.493 -5.083 -20.848 1.00 86.94 82 TYR A C 1
ATOM 619 O O . TYR A 1 82 ? 14.140 -4.460 -20.004 1.00 86.94 82 TYR A O 1
ATOM 627 N N . GLU A 1 83 ? 13.976 -5.293 -22.077 1.00 83.31 83 GLU A N 1
ATOM 628 C CA . GLU A 1 83 ? 15.261 -4.753 -22.522 1.00 83.31 83 GLU A CA 1
ATOM 629 C C . GLU A 1 83 ? 15.232 -3.211 -22.482 1.00 83.31 83 GLU A C 1
ATOM 631 O O . GLU A 1 83 ? 14.465 -2.563 -23.191 1.00 83.31 83 GLU A O 1
ATOM 636 N N . GLY A 1 84 ? 16.049 -2.617 -21.603 1.00 75.12 84 GLY A N 1
ATOM 637 C CA . GLY A 1 84 ? 16.135 -1.163 -21.405 1.00 75.12 84 GLY A CA 1
ATOM 638 C C . GLY A 1 84 ? 15.295 -0.574 -20.258 1.00 75.12 84 GLY A C 1
ATOM 639 O O . GLY A 1 84 ? 15.281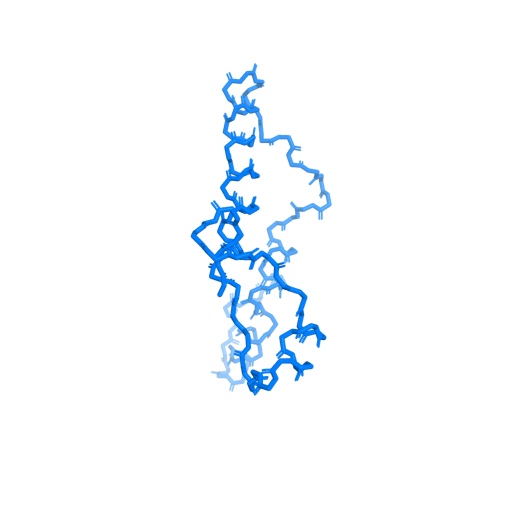 0.651 -20.112 1.00 75.12 84 GLY A O 1
ATOM 640 N N . VAL A 1 85 ? 14.621 -1.401 -19.443 1.00 66.94 85 VAL A N 1
ATOM 641 C CA . VAL A 1 85 ? 13.811 -0.977 -18.271 1.00 66.94 85 VAL A CA 1
ATOM 642 C C . VAL A 1 85 ? 14.616 -0.912 -16.963 1.00 66.94 85 VAL A C 1
ATOM 644 O O . VAL A 1 85 ? 15.474 -1.778 -16.696 1.00 66.94 85 VAL A O 1
#

Foldseek 3Di:
DEPPDPDHDDDPVRCVVVVHPDDDYVCPPVVVVVVLVVVQVVCCVPPVDSPDDPVDDPVVVCVVVQVPVVVVVCVVVVHCPVPPD

Secondary structure (DSSP, 8-state):
--TTSSSPP--HHHHHHTT-S----TTTTHHHHHHHHHHHHHHHHHHSS----TT--HHHHHHHTTHHHHHHHHHHTT--TTTT-

Radius of gyration: 20.53 Å; Cα contacts (8 Å, |Δi|>4): 41; chains: 1; bounding box: 34×41×51 Å

Solvent-accessible surface area (backbone atoms only — not comparable to full-atom values): 5364 Å² total; per-residue (Å²): 91,50,78,93,52,96,50,81,82,70,54,73,68,56,38,42,76,73,67,48,90,77,86,55,60,84,51,72,62,58,56,59,47,51,56,51,52,53,50,35,53,50,38,30,74,76,69,74,41,67,84,72,57,88,87,72,38,72,67,59,55,39,52,76,76,43,44,62,61,53,47,53,52,36,50,75,68,74,48,67,87,60,71,93,114

Sequence (85 aa):
MVEHGAAPSWTPEKAKELGVKIIIFPFAAVAPAYKAIRKGLQQIKDTGTTGIGADFTPKKLFTAVGLKEATEIDVAAWRNLYEGV